Protein AF-A0A964H8U5-F1 (afdb_monomer_lite)

Foldseek 3Di:
DLLLLQQAQLLHGCVLECCCPPVVQASHLSDDPPRGPSVVCLVVDPRSVVCVVVVHRHPLPPPCPPPPVSVCQLVPVLPVVSVNRNVSSVVCNVPNPVVSSVVVVVVCVPPVVSVVSNVSRVSSVVVVVVVVVVD

pLDDT: mean 91.45, std 10.19, range [44.56, 98.44]

Sequence (135 aa):
MPDKCLAPPCGLYCGCCEDKLITKECHGCGCDCGECAGQFHAVHCAISLCAKSRGHESCADCPDFPCTKLIQFANDPVWRTHQAALENLRRRQKIGTAKWIEEQRAYWMDRKRLYCEIRHHQECSEKAKDWGKKA

Secondary structure (DSSP, 8-state):
-GGGGGS-TTS--GGG-HIIIII---S-TT---SSSHHHHHHHH-HHHHHHHHTT-SSGGG-TTPSPHHHHHHHT-SS-GGGGGHHHHHHHHHHH-HHHHHHHHHHHHT-HHHHHHHHHHHHHHHHHHHHHTT--

Structure (mmCIF, N/CA/C/O backbone):
data_AF-A0A964H8U5-F1
#
_entry.id   AF-A0A964H8U5-F1
#
loop_
_atom_site.group_PDB
_atom_site.id
_atom_site.type_symbol
_atom_site.label_atom_id
_atom_site.label_alt_id
_atom_site.label_comp_id
_atom_site.label_asym_id
_atom_site.label_entity_id
_atom_site.label_seq_id
_atom_site.pdbx_PDB_ins_code
_atom_site.Car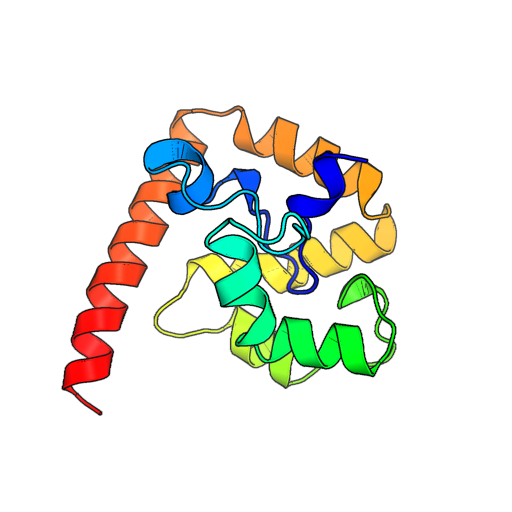tn_x
_atom_site.Cartn_y
_atom_site.Cartn_z
_atom_site.occupancy
_atom_site.B_iso_or_equiv
_atom_site.auth_seq_id
_atom_site.auth_comp_id
_atom_site.auth_asym_id
_atom_site.auth_atom_id
_atom_site.pdbx_PDB_model_num
ATOM 1 N N . MET A 1 1 ? -14.865 2.940 -10.433 1.00 46.06 1 MET A N 1
ATOM 2 C CA . MET A 1 1 ? -13.793 3.812 -10.969 1.00 46.06 1 MET A CA 1
ATOM 3 C C . MET A 1 1 ? -12.510 2.994 -11.019 1.00 46.06 1 MET A C 1
ATOM 5 O O . MET A 1 1 ? -12.113 2.522 -9.958 1.00 46.06 1 MET A O 1
ATOM 9 N N . PRO A 1 2 ? -11.896 2.790 -12.198 1.00 57.16 2 PRO A N 1
ATOM 10 C CA . PRO A 1 2 ? -10.761 1.868 -12.391 1.00 57.16 2 PRO A CA 1
ATOM 11 C C . PRO A 1 2 ? -9.557 2.169 -11.481 1.00 57.16 2 PRO A C 1
ATOM 13 O O . PRO A 1 2 ? -8.777 1.285 -11.138 1.00 57.16 2 PRO A O 1
ATOM 16 N N . ASP A 1 3 ? -9.467 3.407 -11.006 1.00 70.06 3 ASP A N 1
ATOM 17 C CA . ASP A 1 3 ? -8.339 3.920 -10.240 1.00 70.06 3 ASP A CA 1
ATOM 18 C C . ASP A 1 3 ? -8.369 3.577 -8.745 1.00 70.06 3 ASP A C 1
ATOM 20 O O . ASP A 1 3 ? -7.318 3.587 -8.101 1.00 70.06 3 ASP A O 1
ATOM 24 N N . LYS A 1 4 ? -9.538 3.214 -8.189 1.00 76.94 4 LYS A N 1
ATOM 25 C CA . LYS A 1 4 ? -9.657 2.821 -6.770 1.00 76.94 4 LYS A CA 1
ATOM 26 C C . LYS A 1 4 ? -8.807 1.586 -6.441 1.00 76.94 4 LYS A C 1
ATOM 28 O O . LYS A 1 4 ? -8.296 1.485 -5.328 1.00 76.94 4 LYS A O 1
ATOM 33 N N . CYS A 1 5 ? -8.567 0.708 -7.419 1.00 89.06 5 CYS A N 1
ATOM 34 C CA . CYS A 1 5 ? -7.753 -0.500 -7.251 1.00 89.06 5 CYS A CA 1
ATOM 35 C C . CYS A 1 5 ? -6.310 -0.209 -6.803 1.00 89.06 5 CYS A C 1
ATOM 37 O O . CYS A 1 5 ? -5.643 -1.088 -6.254 1.00 89.06 5 CYS A O 1
ATOM 39 N N . LEU A 1 6 ? -5.823 1.017 -7.039 1.00 93.69 6 LEU A N 1
ATOM 40 C CA . LEU A 1 6 ? -4.462 1.444 -6.710 1.00 93.69 6 LEU A CA 1
ATOM 41 C C . LEU A 1 6 ? -4.303 1.969 -5.283 1.00 93.69 6 LEU A C 1
ATOM 43 O O . LEU A 1 6 ? -3.175 2.230 -4.866 1.00 93.69 6 LEU A O 1
ATOM 47 N N . ALA A 1 7 ? -5.410 2.135 -4.558 1.00 94.94 7 ALA A N 1
ATOM 48 C CA . ALA A 1 7 ? -5.455 2.718 -3.225 1.00 94.94 7 ALA A CA 1
ATOM 49 C C . ALA A 1 7 ? -5.963 1.708 -2.180 1.00 94.94 7 ALA A C 1
ATOM 51 O O . ALA A 1 7 ? -7.012 1.938 -1.568 1.00 94.94 7 ALA A O 1
ATOM 52 N N . PRO A 1 8 ? -5.242 0.593 -1.947 1.00 94.31 8 PRO A N 1
ATOM 53 C CA . PRO A 1 8 ? -5.644 -0.420 -0.979 1.00 94.31 8 PRO A CA 1
ATOM 54 C C . PRO A 1 8 ? -5.757 0.138 0.445 1.00 94.31 8 PRO A C 1
ATOM 56 O O . PRO A 1 8 ? -5.178 1.190 0.748 1.00 94.31 8 PRO A O 1
ATOM 59 N N . PRO A 1 9 ? -6.432 -0.578 1.359 1.00 95.75 9 PRO A N 1
ATOM 60 C CA . PRO A 1 9 ? -6.679 -0.067 2.702 1.00 95.75 9 PRO A CA 1
ATOM 61 C C . PRO A 1 9 ? -5.415 0.252 3.506 1.00 95.75 9 PRO A C 1
ATOM 63 O O . PRO A 1 9 ? -5.438 1.148 4.343 1.00 95.75 9 PRO A O 1
ATOM 66 N N . CYS A 1 10 ? -4.303 -0.434 3.222 1.00 96.00 10 CYS A N 1
ATOM 67 C CA . CYS A 1 10 ? -3.040 -0.303 3.947 1.00 96.00 10 CYS A CA 1
ATOM 68 C C . CYS A 1 10 ? -2.274 1.003 3.696 1.00 96.00 10 CYS A C 1
ATOM 70 O O . CYS A 1 10 ? -1.291 1.251 4.384 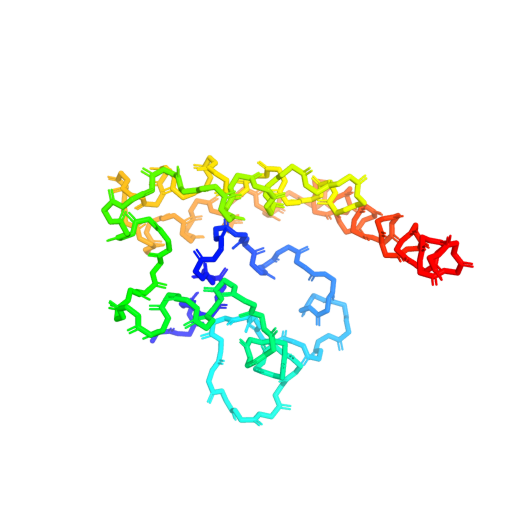1.00 96.00 10 CYS A O 1
ATOM 72 N N . GLY A 1 11 ? -2.681 1.833 2.729 1.00 96.12 11 GLY A N 1
ATOM 73 C CA . GLY A 1 11 ? -2.012 3.113 2.465 1.00 96.12 11 GLY A CA 1
ATOM 74 C C . GLY A 1 11 ? -0.867 3.075 1.463 1.00 96.12 11 GLY A C 1
ATOM 75 O O . GLY A 1 11 ? -0.347 4.127 1.103 1.00 96.12 11 GLY A O 1
ATOM 76 N N . LEU A 1 12 ? -0.470 1.901 0.981 1.00 96.44 12 LEU A N 1
ATOM 77 C CA . LEU A 1 12 ? 0.482 1.814 -0.125 1.00 96.44 12 LEU A CA 1
ATOM 78 C C . LEU A 1 12 ? -0.182 2.192 -1.446 1.00 96.44 12 LEU A C 1
ATOM 80 O O . LEU A 1 12 ? -1.401 2.116 -1.581 1.00 96.44 12 LEU A O 1
ATOM 84 N N . TYR A 1 13 ? 0.628 2.591 -2.423 1.00 96.44 13 TYR A N 1
ATOM 85 C CA . TYR A 1 13 ? 0.164 2.900 -3.768 1.00 96.44 13 TYR A CA 1
ATOM 86 C C . TYR A 1 13 ? 0.561 1.778 -4.726 1.00 96.44 13 TYR A C 1
ATOM 88 O O . TYR A 1 13 ? 1.726 1.636 -5.076 1.00 96.44 13 TYR A O 1
ATOM 96 N N . CYS A 1 14 ? -0.398 0.978 -5.201 1.00 94.38 14 CYS A N 1
ATOM 97 C CA . CYS A 1 14 ? -0.067 -0.169 -6.061 1.00 94.38 14 CYS A CA 1
ATOM 98 C C . CYS A 1 14 ? 0.477 0.239 -7.439 1.00 94.38 14 CYS A C 1
ATOM 100 O O . CYS A 1 14 ? 1.001 -0.605 -8.160 1.00 94.38 14 CYS A O 1
ATOM 102 N N . GLY A 1 15 ? 0.349 1.512 -7.828 1.00 93.94 15 GLY A N 1
ATOM 103 C CA . GLY A 1 15 ? 0.848 2.014 -9.106 1.00 93.94 15 GLY A CA 1
ATOM 104 C C . GLY A 1 15 ? 2.373 2.070 -9.226 1.00 93.94 15 GLY A C 1
ATOM 105 O O . GLY A 1 15 ? 2.844 2.264 -10.339 1.00 93.94 15 GLY A O 1
ATOM 106 N N . CYS A 1 16 ? 3.133 1.882 -8.138 1.00 93.94 16 CYS A N 1
ATOM 107 C CA . CYS A 1 16 ? 4.598 1.757 -8.171 1.00 93.94 16 CYS A CA 1
ATOM 108 C C . CYS A 1 16 ? 5.110 0.314 -7.986 1.00 93.94 16 CYS A C 1
ATOM 110 O O . CYS A 1 16 ? 6.317 0.091 -7.993 1.00 93.94 16 CYS A O 1
ATOM 112 N N . CYS A 1 17 ? 4.213 -0.665 -7.830 1.00 92.75 17 CYS A N 1
ATOM 113 C CA . CYS A 1 17 ? 4.568 -2.058 -7.559 1.00 92.75 17 CYS A CA 1
ATOM 114 C C . CYS A 1 17 ? 5.042 -2.792 -8.826 1.00 92.75 17 CYS A C 1
ATOM 116 O O . CYS A 1 17 ? 4.461 -2.628 -9.905 1.00 92.75 17 CYS A O 1
ATOM 118 N N . GLU A 1 18 ? 6.061 -3.643 -8.686 1.00 92.25 18 GLU A N 1
ATOM 119 C CA . GLU A 1 18 ? 6.622 -4.413 -9.800 1.00 92.25 18 GLU A CA 1
ATOM 120 C C . GLU A 1 18 ? 5.628 -5.410 -10.409 1.00 92.25 18 GLU A C 1
ATOM 122 O O . GLU A 1 18 ? 5.520 -5.469 -11.634 1.00 92.25 18 GLU A O 1
ATOM 127 N N . ASP A 1 19 ? 4.816 -6.089 -9.592 1.00 91.38 19 ASP A N 1
ATOM 128 C CA . ASP A 1 19 ? 3.829 -7.072 -10.068 1.00 91.38 19 ASP A CA 1
ATOM 129 C C . ASP A 1 19 ? 2.762 -6.435 -10.966 1.00 91.38 19 ASP A C 1
ATOM 131 O O . ASP A 1 19 ? 2.161 -7.067 -11.836 1.00 91.38 19 ASP A O 1
ATOM 135 N N . LYS A 1 20 ? 2.506 -5.140 -10.762 1.00 92.50 20 LYS A N 1
ATOM 136 C CA . LYS A 1 20 ? 1.592 -4.378 -11.609 1.00 92.50 20 LYS A CA 1
ATOM 137 C C . LYS A 1 20 ? 2.271 -3.876 -12.878 1.00 92.50 20 LYS A C 1
ATOM 139 O O . LYS A 1 20 ? 1.667 -3.901 -13.949 1.00 92.50 20 LYS A O 1
ATOM 144 N N . LEU A 1 21 ? 3.479 -3.334 -12.750 1.00 92.75 21 LEU A N 1
ATOM 145 C CA . LEU A 1 21 ? 4.132 -2.592 -13.828 1.00 92.75 21 LEU A CA 1
ATOM 146 C C . LEU A 1 21 ? 4.930 -3.479 -14.785 1.00 92.75 21 LEU A C 1
ATOM 148 O O . LEU A 1 21 ? 4.979 -3.188 -15.981 1.00 92.75 21 LEU A O 1
ATOM 152 N N . ILE A 1 22 ? 5.564 -4.526 -14.260 1.00 92.12 22 ILE A N 1
ATOM 153 C CA . ILE A 1 22 ? 6.501 -5.387 -14.984 1.00 92.12 22 ILE A CA 1
ATOM 154 C C . ILE A 1 22 ? 5.833 -6.714 -15.329 1.00 92.12 22 ILE A C 1
ATOM 156 O O . ILE A 1 22 ? 5.652 -6.988 -16.515 1.00 92.12 22 ILE A O 1
ATOM 160 N N . THR A 1 23 ? 5.442 -7.513 -14.327 1.00 90.75 23 THR A N 1
ATOM 161 C CA . THR A 1 23 ? 4.845 -8.841 -14.581 1.00 90.75 23 THR A CA 1
ATOM 162 C C . THR A 1 23 ? 3.418 -8.722 -15.109 1.00 90.75 23 THR A C 1
ATOM 164 O O . THR A 1 23 ? 2.986 -9.542 -15.913 1.00 90.75 23 THR A O 1
ATOM 167 N N . LYS A 1 24 ? 2.716 -7.644 -14.723 1.00 91.62 24 LYS A N 1
ATOM 168 C CA . LYS A 1 24 ? 1.316 -7.351 -15.073 1.00 91.62 24 LYS A CA 1
ATOM 169 C C . LYS A 1 24 ? 0.330 -8.406 -14.563 1.00 91.62 24 LYS A C 1
ATOM 171 O O . LYS A 1 24 ? -0.802 -8.465 -15.031 1.00 91.62 24 LYS A O 1
ATOM 176 N N . GLU A 1 25 ? 0.731 -9.194 -13.571 1.00 92.19 25 GLU A N 1
ATOM 177 C CA . GLU A 1 25 ? -0.103 -10.220 -12.935 1.00 92.19 25 GLU A CA 1
ATOM 178 C C . GLU A 1 25 ? -1.047 -9.617 -11.885 1.00 92.19 25 GLU A C 1
ATOM 180 O O . GLU A 1 25 ? -2.041 -10.230 -11.489 1.00 92.19 25 GLU A O 1
ATOM 185 N N . CYS A 1 26 ? -0.753 -8.397 -11.420 1.00 92.12 26 CYS A N 1
ATOM 186 C CA . CYS A 1 26 ? -1.512 -7.708 -10.387 1.00 92.12 26 CYS A CA 1
ATOM 187 C C . CYS A 1 26 ? -2.151 -6.415 -10.909 1.00 92.12 26 CYS A C 1
ATOM 189 O O . CYS A 1 26 ? -1.483 -5.488 -11.365 1.00 92.12 26 CYS A O 1
ATOM 191 N N . HIS A 1 27 ? -3.469 -6.278 -10.758 1.00 91.75 27 HIS A N 1
ATOM 192 C CA . HIS A 1 27 ? -4.165 -5.026 -11.074 1.00 91.75 27 HIS A CA 1
ATOM 193 C C . HIS A 1 27 ? -4.154 -4.012 -9.915 1.00 91.75 27 HIS A C 1
ATOM 195 O O . HIS A 1 27 ? -4.470 -2.835 -10.125 1.00 91.75 27 HIS A O 1
ATOM 201 N N . GLY A 1 28 ? -3.707 -4.430 -8.729 1.00 91.38 28 GLY A N 1
ATOM 202 C CA . GLY A 1 28 ? -3.688 -3.664 -7.483 1.00 91.38 28 GLY A CA 1
ATOM 203 C C . GLY A 1 28 ? -4.511 -4.349 -6.391 1.00 91.38 28 GLY A C 1
ATOM 204 O O . GLY A 1 28 ? -5.509 -5.008 -6.674 1.00 91.38 28 GLY A O 1
ATOM 205 N N . CYS A 1 29 ? -4.107 -4.188 -5.131 1.00 90.06 29 CYS A N 1
ATOM 206 C CA . CYS A 1 29 ? -4.723 -4.877 -3.990 1.00 90.06 29 CYS A CA 1
ATOM 207 C C . CYS A 1 29 ? -6.155 -4.405 -3.666 1.00 90.06 29 CYS A C 1
ATOM 209 O O . CYS A 1 29 ? -6.807 -5.005 -2.818 1.00 90.06 29 CYS A O 1
ATOM 211 N N . GLY A 1 30 ? -6.640 -3.333 -4.303 1.00 85.62 30 GLY A N 1
ATOM 212 C CA . GLY A 1 30 ? -8.044 -2.912 -4.242 1.00 85.62 30 GLY A CA 1
ATOM 213 C C . GLY A 1 30 ? -8.909 -3.429 -5.399 1.00 85.62 30 GLY A C 1
ATOM 214 O O . GLY A 1 30 ? -10.023 -2.945 -5.559 1.00 85.62 30 GLY A O 1
ATOM 215 N N . CYS A 1 31 ? -8.385 -4.315 -6.252 1.00 88.25 31 CYS A N 1
ATOM 216 C CA . CYS A 1 31 ? -9.105 -4.861 -7.402 1.00 88.25 31 CYS A CA 1
ATOM 217 C C . CYS A 1 31 ? -10.027 -6.027 -7.009 1.00 88.25 31 CYS A C 1
ATOM 219 O O . CYS A 1 31 ? -9.681 -6.834 -6.148 1.00 88.25 31 CYS A O 1
ATOM 221 N N . ASP A 1 32 ? -11.168 -6.134 -7.688 1.00 83.50 32 ASP A N 1
ATOM 222 C CA . ASP A 1 32 ? -12.233 -7.125 -7.492 1.00 83.50 32 ASP A CA 1
ATOM 223 C C . ASP A 1 32 ? -12.508 -7.986 -8.746 1.00 83.50 32 ASP A C 1
ATOM 225 O O . ASP A 1 32 ? -13.538 -8.647 -8.836 1.00 83.50 32 ASP A O 1
ATOM 229 N N . CYS A 1 33 ? -11.584 -8.003 -9.717 1.00 85.31 33 CYS A N 1
ATOM 230 C CA . CYS A 1 33 ? -11.771 -8.650 -11.027 1.00 85.31 33 CYS A CA 1
ATOM 231 C C . CYS A 1 33 ? -11.871 -10.189 -11.027 1.00 85.31 33 CYS A C 1
ATOM 233 O O . CYS A 1 33 ? -12.133 -10.769 -12.070 1.00 85.31 33 CYS A O 1
ATOM 235 N N . GLY A 1 34 ? -11.615 -10.868 -9.912 1.00 81.06 34 GLY A N 1
ATOM 236 C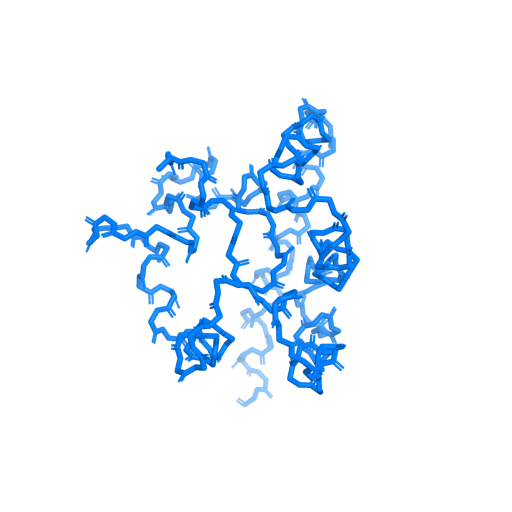 CA . GLY A 1 34 ? -11.677 -12.329 -9.786 1.00 81.06 34 GLY A CA 1
ATOM 237 C C . GLY A 1 34 ? -10.409 -13.082 -10.193 1.00 81.06 34 GLY A C 1
ATOM 238 O O . GLY A 1 34 ? -10.205 -14.197 -9.725 1.00 81.06 34 GLY A O 1
ATOM 239 N N . GLU A 1 35 ? -9.549 -12.484 -11.020 1.00 85.12 35 GLU A N 1
ATOM 240 C CA . GLU A 1 35 ? -8.574 -13.256 -11.812 1.00 85.12 35 GLU A CA 1
ATOM 241 C C . GLU A 1 35 ? -7.104 -12.847 -11.612 1.00 85.12 35 GLU A C 1
ATOM 243 O O . GLU A 1 35 ? -6.205 -13.560 -12.049 1.00 85.12 35 GLU A O 1
ATOM 248 N N . CYS A 1 36 ? -6.823 -11.718 -10.947 1.00 89.25 36 CYS A N 1
ATOM 249 C CA . CYS A 1 36 ? -5.450 -11.216 -10.781 1.00 89.25 36 CYS A CA 1
ATOM 250 C C . CYS A 1 36 ? -4.819 -11.570 -9.423 1.00 89.25 36 CYS A C 1
ATOM 252 O O . CYS A 1 36 ? -5.508 -11.748 -8.412 1.00 89.25 36 CYS A O 1
ATOM 254 N N . ALA A 1 37 ? -3.483 -11.541 -9.366 1.00 87.88 37 ALA A N 1
ATOM 255 C CA . ALA A 1 37 ? -2.706 -11.799 -8.151 1.00 87.88 37 ALA A CA 1
ATOM 256 C C . ALA A 1 37 ? -3.055 -10.843 -6.990 1.00 87.88 37 ALA A C 1
ATOM 258 O O . ALA A 1 37 ? -2.976 -11.214 -5.818 1.00 87.88 37 ALA A O 1
ATOM 259 N N . GLY A 1 38 ? -3.510 -9.624 -7.302 1.00 85.75 38 GLY A N 1
ATOM 260 C CA . GLY A 1 38 ? -3.902 -8.624 -6.305 1.00 85.75 38 GLY A CA 1
ATOM 261 C C . GLY A 1 38 ? -5.072 -9.067 -5.426 1.00 85.75 38 GLY A C 1
ATOM 262 O O . GLY A 1 38 ? -5.050 -8.833 -4.217 1.00 85.75 38 GLY A O 1
ATOM 263 N N . GLN A 1 39 ? -6.061 -9.754 -6.001 1.00 82.69 39 GLN A N 1
ATOM 264 C CA . GLN A 1 39 ? -7.196 -10.273 -5.238 1.00 82.69 39 GLN A CA 1
ATOM 265 C C . GLN A 1 39 ? -6.790 -11.461 -4.366 1.00 82.69 39 GLN A C 1
ATOM 267 O O . GLN A 1 39 ? -7.176 -11.514 -3.197 1.00 82.69 39 GLN A O 1
ATOM 272 N N . PHE A 1 40 ? -5.985 -12.381 -4.908 1.00 85.38 40 PHE A N 1
ATOM 273 C CA . PHE A 1 40 ? -5.438 -13.496 -4.135 1.00 85.38 40 PHE A CA 1
ATOM 274 C C . PHE A 1 40 ? -4.663 -12.989 -2.913 1.00 85.38 40 PHE A C 1
ATOM 276 O O . PHE A 1 40 ? -4.860 -13.476 -1.803 1.00 85.38 40 PHE A O 1
ATOM 283 N N . HIS A 1 41 ? -3.844 -11.950 -3.075 1.00 86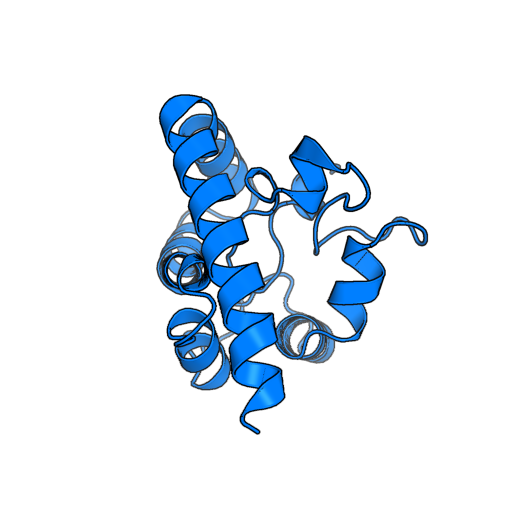.19 41 HIS A N 1
ATOM 284 C CA . HIS A 1 41 ? -3.150 -11.333 -1.949 1.00 86.19 41 HIS A CA 1
ATOM 285 C C . HIS A 1 41 ? -4.120 -10.654 -0.962 1.00 86.19 41 HIS A C 1
ATOM 287 O O . HIS A 1 41 ? -3.999 -10.830 0.251 1.00 86.19 41 HIS A O 1
ATOM 293 N N . ALA A 1 42 ? -5.120 -9.915 -1.454 1.00 85.94 42 ALA A N 1
ATOM 294 C CA . ALA A 1 42 ? -6.058 -9.179 -0.607 1.00 85.94 42 ALA A CA 1
ATOM 295 C C . ALA A 1 42 ? -6.874 -10.081 0.338 1.00 85.94 42 ALA A C 1
ATOM 297 O O . ALA A 1 42 ? -7.122 -9.679 1.476 1.00 85.94 42 ALA A O 1
ATOM 298 N N . VAL A 1 43 ? -7.256 -11.292 -0.087 1.00 86.94 43 VAL A N 1
ATOM 299 C CA . VAL A 1 43 ? -8.014 -12.235 0.762 1.00 86.94 43 VAL A CA 1
ATOM 300 C C . VAL A 1 43 ? -7.166 -12.910 1.847 1.00 86.94 43 VAL A C 1
ATOM 302 O O . VAL A 1 43 ? -7.727 -13.399 2.822 1.00 86.94 43 VAL A O 1
ATOM 305 N N . HIS A 1 44 ? -5.835 -12.882 1.729 1.00 90.00 44 HIS A N 1
ATOM 306 C CA . HIS A 1 44 ? -4.903 -13.392 2.746 1.00 90.00 44 HIS A CA 1
ATOM 307 C C . HIS A 1 44 ? -4.251 -12.271 3.576 1.00 90.00 44 HIS A C 1
ATOM 309 O O . HIS A 1 44 ? -3.577 -12.531 4.573 1.00 90.00 44 HIS A O 1
ATOM 315 N N . CYS A 1 45 ? -4.451 -11.005 3.200 1.00 93.19 45 CYS A N 1
ATOM 316 C CA . CYS A 1 45 ? -3.856 -9.862 3.880 1.00 93.19 45 CYS A CA 1
ATOM 317 C C . CYS A 1 45 ? -4.653 -9.473 5.135 1.00 93.19 45 CYS A C 1
ATOM 319 O O . CYS A 1 45 ? -5.797 -9.019 5.058 1.00 93.19 45 CYS A O 1
ATOM 321 N N . ALA A 1 46 ? -4.011 -9.542 6.305 1.00 94.62 46 ALA A N 1
ATOM 322 C CA . ALA A 1 46 ? -4.636 -9.205 7.586 1.00 94.62 46 ALA A CA 1
ATOM 323 C C . ALA A 1 46 ? -5.180 -7.762 7.659 1.00 94.62 46 ALA A C 1
ATOM 325 O O . ALA A 1 46 ? -6.164 -7.514 8.358 1.00 94.62 46 ALA A O 1
ATOM 326 N N . ILE A 1 47 ? -4.565 -6.802 6.954 1.00 96.06 47 ILE A N 1
ATOM 327 C CA . ILE A 1 47 ? -5.047 -5.411 6.914 1.00 96.06 47 ILE A CA 1
ATOM 328 C C . ILE A 1 47 ? -6.303 -5.293 6.049 1.00 96.06 47 ILE A C 1
ATOM 330 O O . ILE A 1 47 ? -7.281 -4.694 6.493 1.00 96.06 47 ILE A O 1
ATOM 334 N N . SER A 1 48 ? -6.309 -5.896 4.857 1.00 94.44 48 SER A N 1
ATOM 335 C CA . SER A 1 48 ? -7.480 -5.897 3.971 1.00 94.44 48 SER A CA 1
ATOM 336 C C . SER A 1 48 ? -8.680 -6.583 4.622 1.00 94.44 48 SER A C 1
ATOM 338 O O . SER A 1 48 ? -9.786 -6.045 4.591 1.00 94.44 48 SER A O 1
ATOM 340 N N . LEU A 1 49 ? -8.459 -7.725 5.283 1.00 95.00 49 LEU A N 1
ATOM 341 C CA . LEU A 1 49 ? -9.500 -8.433 6.031 1.00 95.00 49 LEU A CA 1
ATOM 342 C C . LEU A 1 49 ? -10.054 -7.592 7.191 1.00 95.00 49 LEU A C 1
ATOM 344 O O . LEU A 1 49 ? -11.267 -7.540 7.376 1.00 95.00 49 LEU A O 1
ATOM 348 N N . CYS A 1 50 ? -9.185 -6.897 7.934 1.00 96.62 50 CYS A N 1
ATOM 349 C CA . CYS A 1 50 ? -9.582 -6.007 9.028 1.00 96.62 50 CYS A CA 1
ATOM 350 C C . CYS A 1 50 ? -10.409 -4.806 8.539 1.00 96.62 50 CYS A C 1
ATOM 352 O O . CYS A 1 50 ? -11.437 -4.478 9.127 1.00 96.62 50 CYS A O 1
ATOM 354 N N . ALA A 1 51 ? -9.986 -4.153 7.453 1.00 95.56 51 ALA A N 1
ATOM 355 C CA . ALA A 1 51 ? -10.735 -3.041 6.874 1.00 95.56 51 ALA A CA 1
ATOM 356 C C . ALA A 1 51 ? -12.117 -3.506 6.387 1.00 95.56 51 ALA A C 1
ATOM 358 O O . ALA A 1 51 ? -13.129 -2.895 6.729 1.00 95.56 51 ALA A O 1
ATOM 359 N N . LYS A 1 52 ? -12.170 -4.651 5.690 1.00 93.62 52 LYS A N 1
ATOM 360 C CA . LYS A 1 52 ? -13.416 -5.247 5.196 1.00 93.62 52 LYS A CA 1
ATOM 361 C C . LYS A 1 52 ? -14.373 -5.626 6.328 1.00 93.62 52 LYS A C 1
ATOM 363 O O . LYS A 1 52 ? -15.553 -5.305 6.237 1.00 93.62 52 LYS A O 1
ATOM 368 N N . SER A 1 53 ? -13.892 -6.276 7.392 1.00 96.31 53 SER A N 1
ATOM 369 C CA . SER A 1 53 ? -14.751 -6.695 8.513 1.00 96.31 53 SER A CA 1
ATOM 370 C C . SER A 1 53 ? -15.343 -5.519 9.292 1.00 96.31 53 SER A C 1
ATOM 372 O O . SER A 1 53 ? -16.402 -5.658 9.897 1.00 96.31 53 SER A O 1
ATOM 374 N N . ARG A 1 54 ? -14.684 -4.356 9.249 1.00 96.06 54 ARG A N 1
ATOM 375 C CA . ARG A 1 54 ? -15.141 -3.110 9.879 1.00 96.06 54 ARG A CA 1
ATOM 376 C C . ARG A 1 54 ? -15.893 -2.173 8.930 1.00 96.06 54 ARG A C 1
ATOM 378 O O . ARG A 1 54 ? -16.309 -1.102 9.356 1.00 96.06 54 ARG A O 1
ATOM 385 N N . GLY A 1 55 ? -16.060 -2.550 7.661 1.00 95.50 55 GLY A N 1
ATOM 386 C CA . GLY A 1 55 ? -16.739 -1.725 6.658 1.00 95.50 55 GLY A CA 1
ATOM 387 C C . GLY A 1 55 ? -15.969 -0.463 6.249 1.00 95.50 55 GLY A C 1
ATOM 388 O O . GLY A 1 55 ? -16.584 0.506 5.813 1.00 95.50 55 GLY A O 1
ATOM 389 N N . HIS A 1 56 ? -14.641 -0.449 6.391 1.00 94.88 56 HIS A N 1
ATOM 390 C CA . HIS A 1 56 ? -13.794 0.673 5.982 1.00 94.88 56 HIS A CA 1
ATOM 391 C C . HIS A 1 56 ? -13.226 0.448 4.572 1.00 94.88 56 HIS A C 1
ATOM 393 O O . HIS A 1 56 ? -12.669 -0.615 4.292 1.00 94.88 56 HIS A O 1
ATOM 399 N N . GLU A 1 57 ? -13.302 1.458 3.694 1.00 91.94 57 GLU A N 1
ATOM 400 C CA . GLU A 1 57 ? -12.604 1.425 2.394 1.00 91.94 57 GLU A CA 1
ATOM 401 C C . GLU A 1 57 ? -11.085 1.563 2.587 1.00 91.94 57 GLU A C 1
ATOM 403 O O . GLU A 1 57 ? -10.287 0.995 1.838 1.00 91.94 57 GLU A O 1
ATOM 408 N N . SER A 1 58 ? -10.675 2.326 3.600 1.00 95.12 58 SER A N 1
ATOM 409 C CA . SER A 1 58 ? -9.286 2.625 3.912 1.00 95.12 58 SER A CA 1
ATOM 410 C C . SER A 1 58 ? -9.022 2.568 5.409 1.00 95.12 58 SER A C 1
ATOM 412 O O . SER A 1 58 ? -9.875 2.932 6.215 1.00 95.12 58 SER A O 1
ATOM 414 N N . CYS A 1 59 ? -7.794 2.231 5.817 1.00 97.38 59 CYS A N 1
ATOM 415 C CA . CYS A 1 59 ? -7.386 2.441 7.208 1.00 97.38 59 CYS A CA 1
ATOM 416 C C . CYS A 1 59 ? -7.439 3.923 7.621 1.00 97.38 59 CYS A C 1
ATOM 418 O O . CYS A 1 59 ? -7.478 4.199 8.811 1.00 97.38 59 CYS A O 1
ATOM 420 N N . ALA A 1 60 ? -7.480 4.860 6.668 1.00 96.75 60 ALA A N 1
ATOM 421 C CA . ALA A 1 60 ? -7.683 6.286 6.931 1.00 96.75 60 ALA A CA 1
ATOM 422 C C . ALA A 1 60 ? -9.096 6.609 7.462 1.00 96.75 60 ALA A C 1
ATOM 424 O O . ALA A 1 60 ? -9.277 7.636 8.113 1.00 96.75 60 ALA A O 1
ATOM 425 N N . ASP A 1 61 ? -10.072 5.729 7.203 1.00 96.06 61 ASP A N 1
ATOM 426 C CA . ASP A 1 61 ? -11.463 5.859 7.660 1.00 96.06 61 ASP A CA 1
ATOM 427 C C . ASP A 1 61 ? -11.677 5.205 9.039 1.00 96.06 61 ASP A C 1
ATOM 429 O O . ASP A 1 61 ? -12.767 5.260 9.607 1.00 96.06 61 ASP A O 1
ATOM 433 N N . CYS A 1 62 ? -10.645 4.544 9.572 1.00 96.88 62 CYS A N 1
ATOM 434 C CA . CYS A 1 62 ? -10.711 3.844 10.845 1.00 96.88 62 CYS A CA 1
ATOM 435 C C . CYS A 1 62 ? -10.575 4.840 12.010 1.00 96.88 62 CYS A C 1
ATOM 437 O O . CYS A 1 62 ? -9.593 5.584 12.047 1.00 96.88 62 CYS A O 1
ATOM 439 N N . PRO A 1 63 ? -11.475 4.822 13.010 1.00 96.75 63 PRO A N 1
ATOM 440 C CA . PRO A 1 63 ? -11.379 5.712 14.171 1.00 96.75 63 PRO A CA 1
ATOM 441 C C . PRO A 1 63 ? -10.154 5.426 15.053 1.00 96.75 63 PRO A C 1
ATOM 443 O O . PRO A 1 63 ? -9.681 6.317 15.748 1.00 96.75 63 PRO A O 1
ATOM 446 N N . ASP A 1 64 ? -9.605 4.209 14.986 1.00 97.00 64 ASP A N 1
ATOM 447 C CA . ASP A 1 64 ? -8.416 3.811 15.752 1.00 97.00 64 ASP A CA 1
ATOM 448 C C . ASP A 1 64 ? -7.106 4.129 15.013 1.00 97.00 64 ASP A C 1
ATOM 450 O O . ASP A 1 64 ? -6.038 3.660 15.408 1.00 97.00 64 ASP A O 1
ATOM 454 N N . PHE A 1 65 ? -7.163 4.829 13.877 1.00 96.56 65 PHE A N 1
ATOM 455 C CA . PHE A 1 65 ? -5.979 5.134 13.084 1.00 96.56 65 PHE A CA 1
ATOM 456 C C . PHE A 1 65 ? -5.085 6.192 13.768 1.00 96.56 65 PHE A C 1
ATOM 458 O O . PHE A 1 65 ? -5.581 7.263 14.120 1.00 96.56 65 PHE A O 1
ATOM 465 N N . PRO A 1 66 ? -3.755 5.967 13.876 1.00 96.56 66 PRO A N 1
ATOM 466 C CA . PRO A 1 66 ? -3.022 4.755 13.501 1.00 96.56 66 PRO A CA 1
ATOM 467 C C . PRO A 1 66 ? -3.057 3.682 14.604 1.00 96.56 66 PRO A C 1
ATOM 469 O O . PRO A 1 66 ? -2.588 3.906 15.717 1.00 96.56 66 PRO A O 1
ATOM 472 N N . CYS A 1 67 ? -3.528 2.475 14.277 1.00 97.56 67 CYS A N 1
ATOM 473 C CA . CYS A 1 67 ? -3.573 1.367 15.234 1.00 97.56 67 CYS A CA 1
ATOM 474 C C . CYS A 1 67 ? -2.270 0.549 15.226 1.00 97.56 67 CYS A C 1
ATOM 476 O O . CYS A 1 67 ? -1.521 0.557 14.245 1.00 97.56 67 CYS A O 1
ATOM 478 N N . THR A 1 68 ? -2.025 -0.235 16.283 1.00 97.31 68 THR A N 1
ATOM 479 C CA . THR A 1 68 ? -0.804 -1.051 16.443 1.00 97.31 68 THR A CA 1
ATOM 480 C C . THR A 1 68 ? -0.511 -1.941 15.237 1.00 97.31 68 THR A C 1
ATOM 482 O O . THR A 1 68 ? 0.626 -1.992 14.781 1.00 97.31 68 THR A O 1
ATOM 485 N N . LYS A 1 69 ? -1.537 -2.594 14.670 1.00 95.81 69 LYS A N 1
ATOM 486 C CA . LYS A 1 69 ? -1.392 -3.464 13.489 1.00 95.81 69 LYS A CA 1
ATOM 487 C C . LYS A 1 69 ? -0.791 -2.714 12.300 1.00 95.81 69 LYS A C 1
ATOM 489 O O . LYS A 1 69 ? 0.067 -3.241 11.600 1.00 95.81 69 LYS A O 1
ATOM 494 N N . LEU A 1 70 ? -1.248 -1.487 12.074 1.00 97.31 70 LEU A N 1
ATOM 495 C CA . LEU A 1 70 ? -0.785 -0.670 10.964 1.00 97.31 70 LEU A CA 1
ATOM 496 C C . LEU A 1 70 ? 0.597 -0.064 11.239 1.00 97.31 70 LEU A C 1
ATOM 498 O O . LEU A 1 70 ? 1.411 0.026 10.327 1.00 97.31 70 LEU A O 1
ATOM 502 N N . ILE A 1 71 ? 0.881 0.308 12.491 1.00 97.81 71 ILE A N 1
ATOM 503 C CA . ILE A 1 71 ? 2.215 0.765 12.903 1.00 97.81 71 ILE A CA 1
ATOM 504 C C . ILE A 1 71 ? 3.245 -0.346 12.680 1.00 97.81 71 ILE A C 1
ATOM 506 O O . ILE A 1 71 ? 4.302 -0.081 12.117 1.00 97.81 71 ILE A O 1
ATOM 510 N N . GLN A 1 72 ? 2.931 -1.585 13.066 1.00 97.19 72 GLN A N 1
ATOM 511 C CA . GLN A 1 72 ? 3.794 -2.744 12.825 1.00 97.19 72 GLN A CA 1
ATOM 512 C C . GLN A 1 72 ? 4.006 -2.988 11.331 1.00 97.19 72 GLN A C 1
ATOM 514 O O . GLN A 1 72 ? 5.140 -3.153 10.904 1.00 97.19 72 GLN A O 1
ATOM 519 N N . PHE A 1 73 ? 2.934 -2.936 10.533 1.00 96.69 73 PHE A N 1
ATOM 520 C CA . PHE A 1 73 ? 3.028 -3.058 9.078 1.00 96.69 73 PHE A CA 1
ATOM 521 C C . PHE A 1 73 ? 3.954 -2.005 8.457 1.00 96.69 73 PHE A C 1
ATOM 523 O O . PHE A 1 73 ? 4.792 -2.341 7.629 1.00 96.69 73 PHE A O 1
ATOM 530 N N . ALA A 1 74 ? 3.827 -0.741 8.869 1.00 97.25 74 ALA A N 1
ATOM 531 C CA . ALA A 1 74 ? 4.645 0.349 8.345 1.00 97.25 74 ALA A CA 1
ATOM 532 C C . ALA A 1 74 ? 6.119 0.273 8.783 1.00 97.25 74 ALA A C 1
ATOM 534 O O . ALA A 1 74 ? 6.979 0.831 8.111 1.00 97.25 74 ALA A O 1
ATOM 535 N N . ASN A 1 75 ? 6.412 -0.410 9.892 1.00 96.44 75 ASN A N 1
ATOM 536 C CA . ASN A 1 75 ? 7.763 -0.592 10.431 1.00 96.44 75 ASN A CA 1
ATOM 537 C C . ASN A 1 75 ? 8.261 -2.035 10.246 1.00 96.44 75 ASN A C 1
ATOM 539 O O . ASN A 1 75 ? 8.985 -2.558 11.094 1.00 96.44 75 ASN A O 1
ATOM 543 N N . ASP A 1 76 ? 7.855 -2.689 9.157 1.00 94.69 76 ASP A N 1
ATOM 544 C CA . ASP A 1 76 ? 8.323 -4.032 8.828 1.00 94.69 76 ASP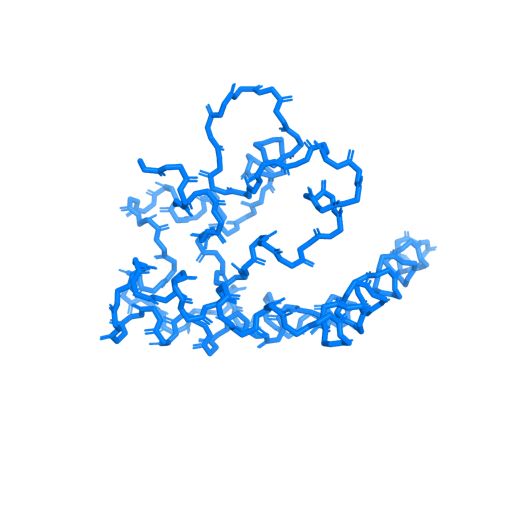 A CA 1
ATOM 545 C C . ASP A 1 76 ? 9.855 -4.027 8.620 1.00 94.69 76 ASP A C 1
ATOM 547 O O . ASP A 1 76 ? 10.371 -3.223 7.833 1.00 94.69 76 ASP A O 1
ATOM 551 N N . PRO A 1 77 ? 10.612 -4.896 9.319 1.00 92.12 77 PRO A N 1
ATOM 552 C CA . PRO A 1 77 ? 12.072 -4.903 9.243 1.00 92.12 77 PRO A CA 1
ATOM 553 C C . PRO A 1 77 ? 12.605 -5.379 7.883 1.00 92.12 77 PRO A C 1
ATOM 555 O O . PRO A 1 77 ? 13.750 -5.085 7.531 1.00 92.12 77 PRO A O 1
ATOM 558 N N . VAL A 1 78 ? 11.795 -6.117 7.121 1.00 94.06 78 VAL A N 1
ATOM 559 C CA . VAL A 1 78 ? 12.133 -6.647 5.799 1.00 94.06 78 VAL A CA 1
ATOM 560 C C . VAL A 1 78 ? 11.550 -5.741 4.719 1.00 94.06 78 VAL A C 1
ATOM 562 O O . VAL A 1 78 ? 12.289 -5.231 3.875 1.00 94.06 78 VAL A O 1
ATOM 565 N N . TRP A 1 79 ? 10.244 -5.486 4.777 1.00 94.25 79 TRP A N 1
ATOM 566 C CA . TRP A 1 79 ? 9.503 -4.691 3.801 1.00 94.25 79 TRP A CA 1
ATOM 567 C C . TRP A 1 79 ? 9.567 -3.198 4.106 1.00 94.25 79 TRP A C 1
ATOM 569 O O . TRP A 1 79 ? 8.575 -2.539 4.412 1.00 94.25 79 TRP A O 1
ATOM 579 N N . ARG A 1 80 ? 10.760 -2.624 3.949 1.00 94.56 80 ARG A N 1
ATOM 580 C CA . ARG A 1 80 ? 11.003 -1.189 4.177 1.00 94.56 80 ARG A CA 1
ATOM 581 C C . ARG A 1 80 ? 10.185 -0.276 3.257 1.00 94.56 80 ARG A C 1
ATOM 583 O O . ARG A 1 80 ? 10.004 0.897 3.572 1.00 94.56 80 ARG A O 1
ATOM 590 N N . THR A 1 81 ? 9.665 -0.786 2.142 1.00 94.25 81 THR A N 1
ATOM 591 C CA . THR A 1 81 ? 8.731 -0.060 1.262 1.00 94.25 81 THR A CA 1
ATOM 592 C C . THR A 1 81 ? 7.403 0.258 1.965 1.00 94.25 81 THR A C 1
ATOM 594 O O . THR A 1 81 ? 6.714 1.206 1.591 1.00 94.25 81 THR A O 1
ATOM 597 N N . HIS A 1 82 ? 7.073 -0.440 3.060 1.00 95.81 82 HIS A N 1
ATOM 598 C CA . HIS A 1 82 ? 5.872 -0.175 3.848 1.00 95.81 82 HIS A CA 1
ATOM 599 C C . HIS A 1 82 ? 5.911 1.142 4.641 1.00 95.81 82 HIS A C 1
ATOM 601 O O . HIS A 1 82 ? 4.856 1.638 5.041 1.00 95.81 82 HIS A O 1
ATOM 607 N N . GLN A 1 83 ? 7.086 1.756 4.823 1.00 96.12 83 GLN A N 1
ATOM 608 C CA . GLN A 1 83 ? 7.262 2.970 5.637 1.00 96.12 83 GLN A CA 1
ATOM 609 C C . GLN A 1 83 ? 6.369 4.147 5.208 1.00 96.12 83 GLN A C 1
ATOM 611 O O . GLN A 1 83 ? 5.955 4.959 6.036 1.00 96.12 83 GLN A O 1
ATOM 616 N N . ALA A 1 84 ? 6.024 4.231 3.918 1.00 96.25 84 ALA A N 1
ATOM 617 C CA . ALA A 1 84 ? 5.189 5.302 3.379 1.00 96.25 84 ALA A CA 1
ATOM 618 C C . ALA A 1 84 ? 3.702 5.175 3.766 1.00 96.25 84 ALA A C 1
ATOM 620 O O . ALA A 1 84 ? 2.948 6.140 3.632 1.00 96.25 84 ALA A O 1
ATOM 621 N N . ALA A 1 85 ? 3.264 4.009 4.258 1.00 97.81 85 ALA A N 1
ATOM 622 C CA . ALA A 1 85 ? 1.860 3.696 4.522 1.00 97.81 85 ALA A CA 1
ATOM 623 C C . ALA A 1 85 ? 1.171 4.714 5.444 1.00 97.81 85 ALA A C 1
ATOM 625 O O . ALA A 1 85 ? 0.093 5.213 5.117 1.00 97.81 85 ALA A O 1
ATOM 626 N N . LEU A 1 86 ? 1.789 5.049 6.582 1.00 98.31 86 LEU A N 1
ATOM 627 C CA . LEU A 1 86 ? 1.183 5.945 7.574 1.00 98.31 86 LEU A CA 1
ATOM 628 C C . LEU A 1 86 ? 1.006 7.364 7.034 1.00 98.31 86 LEU A C 1
ATOM 630 O O . LEU A 1 86 ? -0.056 7.959 7.217 1.00 98.31 86 LEU A O 1
ATOM 634 N N . GLU A 1 87 ? 2.018 7.895 6.349 1.00 98.19 87 GLU A N 1
ATOM 635 C CA . GLU A 1 87 ? 1.949 9.248 5.794 1.00 98.19 87 GLU A CA 1
ATOM 636 C C . GLU A 1 87 ? 0.947 9.328 4.643 1.00 98.19 87 GLU A C 1
ATOM 638 O O . GLU A 1 87 ? 0.131 10.248 4.580 1.00 98.19 87 GLU A O 1
ATOM 643 N N . ASN A 1 88 ? 0.911 8.302 3.795 1.00 98.25 88 ASN A N 1
ATOM 644 C CA . ASN A 1 88 ? -0.101 8.193 2.757 1.00 98.25 88 ASN A CA 1
ATOM 645 C C . ASN A 1 88 ? -1.516 8.144 3.336 1.00 98.25 88 ASN A C 1
ATOM 647 O O . ASN A 1 88 ? -2.408 8.803 2.809 1.00 98.25 88 ASN A O 1
ATOM 651 N N . LEU A 1 89 ? -1.745 7.409 4.426 1.00 98.31 89 LEU A N 1
ATOM 652 C CA . LEU A 1 89 ? -3.065 7.343 5.057 1.00 98.31 89 LEU A CA 1
ATOM 653 C C . LEU A 1 89 ? -3.462 8.663 5.717 1.00 98.31 89 LEU A C 1
ATOM 655 O O . LEU A 1 89 ? -4.603 9.084 5.544 1.00 98.31 89 LEU A O 1
ATOM 659 N N . ARG A 1 90 ? -2.530 9.372 6.369 1.00 98.44 90 ARG A N 1
ATOM 660 C CA . ARG A 1 90 ? -2.773 10.742 6.862 1.00 98.44 90 ARG A CA 1
ATOM 661 C C . ARG A 1 90 ? -3.136 11.686 5.721 1.00 98.44 90 ARG A C 1
ATOM 663 O O . ARG A 1 90 ? -4.090 12.457 5.829 1.00 98.44 90 ARG A O 1
ATOM 670 N N . ARG A 1 91 ? -2.413 11.604 4.597 1.00 98.12 91 ARG A N 1
ATOM 671 C CA . ARG A 1 91 ? -2.710 12.407 3.408 1.00 98.12 91 ARG A CA 1
ATOM 672 C C . ARG A 1 91 ? -4.097 12.073 2.865 1.00 98.12 91 ARG A C 1
ATOM 674 O O . ARG A 1 91 ? -4.897 12.988 2.686 1.00 98.12 91 ARG A O 1
ATOM 681 N N . ARG A 1 92 ? -4.418 10.787 2.691 1.00 96.62 92 ARG A N 1
ATOM 682 C CA . ARG A 1 92 ? -5.739 10.302 2.249 1.00 96.62 92 ARG A CA 1
ATOM 683 C C . ARG A 1 92 ? -6.870 10.762 3.160 1.00 96.62 92 ARG A C 1
ATOM 685 O O . ARG A 1 92 ? -7.896 11.178 2.635 1.00 96.62 92 ARG A O 1
ATOM 692 N N . GLN A 1 93 ? -6.681 10.748 4.479 1.00 96.81 93 GLN A N 1
ATOM 693 C CA . GLN A 1 93 ? -7.670 11.244 5.441 1.00 96.81 93 GLN A CA 1
ATOM 694 C C . GLN A 1 93 ? -7.963 12.738 5.229 1.00 96.81 93 GLN A C 1
ATOM 696 O O . GLN A 1 93 ? -9.107 13.171 5.316 1.00 96.81 93 GLN A O 1
ATOM 701 N N . LYS A 1 94 ? -6.933 13.528 4.900 1.00 97.69 94 LYS A N 1
ATOM 702 C CA . LYS A 1 94 ? -7.049 14.979 4.709 1.00 97.69 94 LYS A CA 1
ATOM 703 C C . LYS A 1 94 ? -7.683 15.379 3.374 1.00 97.69 94 LYS A C 1
ATOM 705 O O . LYS A 1 94 ? -8.430 16.352 3.332 1.00 97.69 94 LYS A O 1
ATOM 710 N N . ILE A 1 95 ? -7.332 14.702 2.278 1.00 97.06 95 ILE A N 1
ATOM 711 C CA . ILE A 1 95 ? -7.712 15.136 0.916 1.00 97.06 95 ILE A CA 1
ATOM 712 C C . ILE A 1 95 ? -8.680 14.188 0.201 1.00 97.06 95 ILE A C 1
ATOM 714 O O . ILE A 1 95 ? -9.147 14.503 -0.894 1.00 97.06 95 ILE A O 1
ATOM 718 N N . GLY A 1 96 ? -8.988 13.043 0.807 1.00 95.94 96 GLY A N 1
ATOM 719 C CA . GLY A 1 96 ? -9.767 11.972 0.201 1.00 95.94 96 GLY A CA 1
ATOM 720 C C . GLY A 1 96 ? -8.945 11.093 -0.747 1.00 95.94 96 GLY A C 1
ATOM 721 O O . GLY A 1 96 ? -7.925 11.493 -1.312 1.00 95.94 96 GLY A O 1
ATOM 722 N N . THR A 1 97 ? -9.416 9.862 -0.954 1.00 95.00 97 THR A N 1
ATOM 723 C CA . THR A 1 97 ? -8.713 8.853 -1.764 1.00 95.00 97 THR A CA 1
ATOM 724 C C . THR A 1 97 ? -8.525 9.278 -3.226 1.00 95.00 97 THR A C 1
ATOM 726 O O . THR A 1 97 ? -7.459 9.034 -3.782 1.00 95.00 97 THR A O 1
ATOM 729 N N . ALA A 1 98 ? -9.511 9.937 -3.845 1.00 94.56 98 ALA A N 1
ATOM 730 C CA . ALA A 1 98 ? -9.433 10.333 -5.257 1.00 94.56 98 ALA A CA 1
ATOM 731 C C . ALA A 1 98 ? -8.274 11.310 -5.528 1.00 94.56 98 ALA A C 1
ATOM 733 O O . ALA A 1 98 ? -7.395 11.008 -6.332 1.00 94.56 98 ALA A O 1
ATOM 734 N N . LYS A 1 99 ? -8.207 12.420 -4.779 1.00 96.31 99 LYS A N 1
ATOM 735 C CA . LYS A 1 99 ? -7.117 13.403 -4.901 1.00 96.31 99 LYS A CA 1
ATOM 736 C C . LYS A 1 99 ? -5.761 12.803 -4.542 1.00 96.31 99 LYS A C 1
ATOM 738 O O . LYS A 1 99 ? -4.763 13.095 -5.188 1.00 96.31 99 LYS A O 1
ATOM 743 N N . TRP A 1 100 ? -5.713 11.927 -3.538 1.00 97.31 100 TRP A N 1
ATOM 744 C CA . TRP A 1 100 ? -4.468 11.244 -3.195 1.00 97.31 100 TRP A CA 1
ATOM 745 C C . TRP A 1 100 ? -3.960 10.344 -4.329 1.00 97.31 100 TRP A C 1
ATOM 747 O O . TRP A 1 100 ? -2.762 10.331 -4.590 1.00 97.31 100 TRP A O 1
ATOM 757 N N . ILE A 1 101 ? -4.838 9.638 -5.052 1.00 96.31 101 ILE A N 1
ATOM 758 C CA . ILE A 1 101 ? -4.429 8.851 -6.228 1.00 96.31 101 ILE A CA 1
ATOM 759 C C . ILE A 1 101 ? -3.807 9.752 -7.303 1.00 96.31 101 ILE A C 1
ATOM 761 O O . ILE A 1 101 ? -2.800 9.368 -7.899 1.00 96.31 101 ILE A O 1
ATOM 765 N N . GLU A 1 102 ? -4.377 10.931 -7.555 1.00 96.38 102 GLU A N 1
ATOM 766 C CA . GLU A 1 102 ? -3.824 11.907 -8.504 1.00 96.38 102 GLU A CA 1
ATOM 767 C C . GLU A 1 102 ? -2.423 12.372 -8.076 1.00 96.38 102 GLU A C 1
ATOM 769 O O . GLU A 1 102 ? -1.495 12.352 -8.888 1.00 96.38 102 GLU A O 1
ATOM 774 N N . GLU A 1 103 ? -2.238 12.692 -6.789 1.00 97.25 103 GLU A N 1
ATOM 775 C CA . GLU A 1 103 ? -0.927 13.047 -6.227 1.00 97.25 103 GLU A CA 1
ATOM 776 C C . GLU A 1 103 ? 0.093 11.919 -6.398 1.00 97.25 103 GLU A C 1
ATOM 778 O O . GLU A 1 103 ? 1.217 12.167 -6.832 1.00 97.25 103 GLU A O 1
ATOM 783 N N . GLN A 1 104 ? -0.295 10.672 -6.106 1.00 97.25 104 GLN A N 1
ATOM 784 C CA . GLN A 1 104 ? 0.588 9.521 -6.280 1.00 97.25 104 GLN A CA 1
ATOM 785 C C . GLN A 1 104 ? 0.961 9.317 -7.750 1.00 97.25 104 GLN A C 1
ATOM 787 O O . GLN A 1 104 ? 2.133 9.107 -8.049 1.00 97.25 104 GLN A O 1
ATOM 792 N N . ARG A 1 105 ? 0.014 9.433 -8.689 1.00 95.12 105 ARG A N 1
ATOM 793 C CA . ARG A 1 105 ? 0.329 9.332 -10.124 1.00 95.12 105 ARG A CA 1
ATOM 794 C C . ARG A 1 105 ? 1.371 10.360 -10.529 1.00 95.12 105 ARG A C 1
ATOM 796 O O . ARG A 1 105 ? 2.392 9.978 -11.089 1.00 95.12 105 ARG A O 1
ATOM 803 N N . ALA A 1 106 ? 1.140 11.631 -10.207 1.00 96.94 106 ALA A N 1
ATOM 804 C CA . ALA A 1 106 ? 2.074 12.704 -10.533 1.00 96.94 106 ALA A CA 1
ATOM 805 C C . ALA A 1 106 ? 3.450 12.471 -9.888 1.00 96.94 106 ALA A C 1
ATOM 807 O O . ALA A 1 106 ? 4.482 12.632 -10.536 1.00 96.94 106 ALA A O 1
ATOM 808 N N . TYR A 1 107 ? 3.473 12.024 -8.630 1.00 96.38 107 TYR A N 1
ATOM 809 C CA . TYR A 1 107 ? 4.702 11.712 -7.909 1.00 96.38 107 TYR A CA 1
ATOM 810 C C . TYR A 1 107 ? 5.491 10.558 -8.551 1.00 96.38 107 TYR A C 1
ATOM 812 O O . TYR A 1 107 ? 6.718 10.623 -8.629 1.00 96.38 107 TYR A O 1
ATOM 820 N N . TRP A 1 108 ? 4.818 9.516 -9.039 1.00 96.12 108 TRP A N 1
ATOM 821 C CA . TRP A 1 108 ? 5.457 8.330 -9.619 1.00 96.12 108 TRP A CA 1
ATOM 822 C C . TRP A 1 108 ? 5.694 8.417 -11.139 1.00 96.12 108 TRP A C 1
ATOM 824 O O . TRP A 1 108 ? 6.246 7.483 -11.718 1.00 96.12 108 TRP A O 1
ATOM 834 N N . MET A 1 109 ? 5.355 9.539 -11.792 1.00 94.88 109 MET A N 1
ATOM 835 C CA . MET A 1 109 ? 5.724 9.799 -13.196 1.00 94.88 109 MET A CA 1
ATOM 836 C C . MET A 1 109 ? 7.240 9.953 -13.399 1.00 94.88 109 MET A C 1
ATOM 838 O O . MET A 1 109 ? 7.741 9.720 -14.501 1.00 94.88 109 MET A O 1
ATOM 842 N N . ASP A 1 110 ? 7.985 10.320 -12.352 1.00 97.12 110 ASP A N 1
ATOM 843 C CA . ASP A 1 110 ? 9.446 10.362 -12.392 1.00 97.12 110 ASP A CA 1
ATOM 844 C C . ASP A 1 110 ? 10.014 8.941 -12.554 1.00 97.12 110 ASP A C 1
ATOM 846 O O . ASP A 1 110 ? 9.996 8.116 -11.635 1.00 97.12 110 ASP A O 1
ATOM 850 N N . ARG A 1 111 ? 10.566 8.667 -13.741 1.00 95.12 111 ARG A N 1
ATOM 851 C CA . ARG A 1 111 ? 11.125 7.359 -14.109 1.00 95.12 111 ARG A CA 1
ATOM 852 C C . ARG A 1 111 ? 12.290 6.932 -13.225 1.00 95.12 111 ARG A C 1
ATOM 854 O O . ARG A 1 111 ? 12.416 5.742 -12.947 1.00 95.12 111 ARG A O 1
ATOM 861 N N . LYS A 1 112 ? 13.139 7.868 -12.791 1.00 97.00 112 LYS A N 1
ATOM 862 C CA . LYS A 1 112 ? 14.282 7.560 -11.925 1.00 97.00 112 LYS A CA 1
ATOM 863 C C . LYS A 1 112 ? 13.784 7.148 -10.546 1.00 97.00 112 LYS A C 1
ATOM 865 O O . LYS A 1 112 ? 14.262 6.163 -9.992 1.00 97.00 112 LYS A O 1
ATOM 870 N N . ARG A 1 113 ? 12.798 7.871 -10.017 1.00 95.75 113 ARG A N 1
ATOM 871 C CA . ARG A 1 113 ? 12.168 7.544 -8.736 1.00 95.75 113 ARG A CA 1
ATOM 872 C C . ARG A 1 113 ? 11.484 6.183 -8.775 1.00 95.75 113 ARG A C 1
ATOM 874 O O . ARG A 1 113 ? 11.724 5.362 -7.896 1.00 95.75 113 ARG A O 1
ATOM 881 N N . LEU A 1 114 ? 10.685 5.941 -9.812 1.00 95.94 114 LEU A N 1
ATOM 882 C CA . LEU A 1 114 ? 9.989 4.675 -9.996 1.00 95.94 114 LEU A CA 1
ATOM 883 C C . LEU A 1 114 ? 10.967 3.496 -10.089 1.00 95.94 114 LEU A C 1
ATOM 885 O O . LEU A 1 114 ? 10.761 2.473 -9.447 1.00 95.94 114 LEU A O 1
ATOM 889 N N . TYR A 1 115 ? 12.061 3.660 -10.836 1.00 95.56 115 TYR A N 1
ATOM 890 C CA . TYR A 1 115 ? 13.113 2.648 -10.927 1.00 95.56 115 TYR A CA 1
ATOM 891 C C . TYR A 1 115 ? 13.741 2.333 -9.560 1.00 95.56 115 TYR A C 1
ATOM 893 O O . TYR A 1 115 ? 13.905 1.165 -9.212 1.00 95.56 115 TYR A O 1
ATOM 901 N N . CYS A 1 116 ? 14.066 3.360 -8.767 1.00 96.81 116 CYS A N 1
ATOM 902 C CA . CYS A 1 116 ? 14.618 3.162 -7.427 1.00 96.81 116 CYS A CA 1
ATOM 903 C C . CYS A 1 116 ? 13.645 2.425 -6.495 1.00 96.81 116 CYS A C 1
ATOM 905 O O . CYS A 1 116 ? 14.090 1.572 -5.732 1.00 96.81 116 CYS A O 1
ATOM 907 N N . GLU A 1 117 ? 12.347 2.729 -6.565 1.00 96.12 117 GLU A N 1
ATOM 908 C CA . GLU A 1 117 ? 11.326 2.060 -5.749 1.00 96.12 117 GLU A CA 1
ATOM 909 C C . GLU A 1 117 ? 11.165 0.587 -6.128 1.00 96.12 117 GLU A C 1
ATOM 911 O O . GLU A 1 117 ? 11.170 -0.270 -5.250 1.00 96.12 117 GLU A O 1
ATOM 916 N N . ILE A 1 118 ? 11.110 0.274 -7.427 1.00 95.75 118 ILE A N 1
ATOM 917 C CA . ILE A 1 118 ? 11.053 -1.113 -7.909 1.00 95.75 118 ILE A CA 1
ATOM 918 C C . ILE A 1 118 ? 12.278 -1.892 -7.427 1.00 95.75 118 ILE A C 1
ATOM 920 O O . ILE A 1 118 ? 12.139 -2.972 -6.857 1.00 95.75 118 ILE A O 1
ATOM 924 N N . ARG A 1 119 ? 13.481 -1.322 -7.576 1.00 96.31 119 ARG A N 1
ATOM 925 C CA . ARG A 1 119 ? 14.710 -1.959 -7.087 1.00 96.31 119 ARG A CA 1
ATOM 926 C C . ARG A 1 119 ? 14.667 -2.181 -5.574 1.00 96.31 119 ARG A C 1
ATOM 928 O O . ARG A 1 119 ? 15.072 -3.233 -5.093 1.00 96.31 119 ARG A O 1
ATOM 935 N N . HIS A 1 120 ? 14.157 -1.210 -4.817 1.00 95.69 120 HIS A N 1
ATOM 936 C CA . HIS A 1 120 ? 14.000 -1.342 -3.372 1.00 95.69 120 HIS A CA 1
ATOM 937 C C . HIS A 1 120 ? 13.017 -2.465 -3.001 1.00 95.69 120 HIS A C 1
ATOM 939 O O . HIS A 1 120 ? 13.290 -3.227 -2.073 1.00 95.69 120 HIS A O 1
ATOM 945 N N . HIS A 1 121 ? 11.923 -2.616 -3.752 1.00 93.62 121 HIS A N 1
ATOM 946 C CA . HIS A 1 121 ? 10.980 -3.727 -3.616 1.00 93.62 121 HIS A CA 1
ATOM 947 C C . HIS A 1 121 ? 11.663 -5.084 -3.848 1.00 93.62 121 HIS A C 1
ATOM 949 O O . HIS A 1 121 ? 11.522 -5.987 -3.023 1.00 93.62 121 HIS A O 1
ATOM 955 N N . GLN A 1 122 ? 12.475 -5.198 -4.903 1.00 93.75 122 GLN A N 1
ATOM 956 C CA . GLN A 1 122 ? 13.235 -6.411 -5.231 1.00 93.75 122 GLN A CA 1
ATOM 957 C C . GLN A 1 122 ? 14.240 -6.776 -4.136 1.00 93.75 122 GLN A C 1
ATOM 959 O O . GLN A 1 122 ? 14.299 -7.923 -3.698 1.00 93.75 122 GLN A O 1
ATOM 964 N N . GLU A 1 123 ? 14.981 -5.792 -3.622 1.00 95.00 123 GLU A N 1
ATOM 965 C CA . GLU A 1 123 ? 15.891 -5.988 -2.489 1.00 95.00 123 GLU A CA 1
ATOM 966 C C . GLU A 1 123 ? 15.154 -6.495 -1.236 1.00 95.00 123 GLU A C 1
ATOM 968 O O . GLU A 1 123 ? 15.686 -7.329 -0.501 1.00 95.00 123 GLU A O 1
ATOM 973 N N . CYS A 1 124 ? 13.940 -5.998 -0.972 1.00 93.75 124 CYS A N 1
ATOM 974 C CA . CYS A 1 124 ? 13.112 -6.479 0.138 1.00 93.75 124 CYS A CA 1
ATOM 975 C C . CYS A 1 124 ? 12.616 -7.913 -0.110 1.00 93.75 124 CYS A C 1
ATOM 977 O O . CYS A 1 124 ? 12.673 -8.735 0.803 1.00 93.75 124 CYS A O 1
ATOM 979 N N . SER A 1 125 ? 12.197 -8.229 -1.340 1.00 91.12 125 SER A N 1
ATOM 980 C CA . SER A 1 125 ? 11.743 -9.565 -1.746 1.00 91.12 125 SER A CA 1
ATOM 981 C C . SER A 1 125 ? 12.837 -10.623 -1.566 1.00 91.12 125 SER A C 1
ATOM 983 O O . SER A 1 125 ? 12.596 -11.671 -0.965 1.00 91.12 125 SER A O 1
ATOM 985 N N . GLU A 1 126 ? 14.074 -10.331 -1.981 1.00 92.50 126 GLU A N 1
ATOM 986 C CA . GLU A 1 126 ? 15.200 -11.248 -1.766 1.00 92.50 126 GLU A CA 1
ATOM 987 C C . GLU A 1 126 ? 15.507 -11.443 -0.276 1.00 92.50 126 GLU A C 1
ATOM 989 O O . GLU A 1 126 ? 15.641 -12.575 0.192 1.00 92.50 126 GLU A O 1
ATOM 994 N N . LYS A 1 127 ? 15.513 -10.362 0.515 1.00 91.56 127 LYS A N 1
ATOM 995 C CA . LYS A 1 127 ? 15.693 -10.469 1.972 1.00 91.56 127 LYS A CA 1
ATOM 996 C C . LYS A 1 127 ? 14.586 -11.276 2.649 1.00 91.56 127 LYS A C 1
ATOM 998 O O . LYS A 1 127 ? 14.870 -11.997 3.603 1.00 91.56 127 LYS A O 1
ATOM 1003 N N . ALA A 1 128 ? 13.344 -11.177 2.177 1.00 87.94 128 ALA A N 1
ATOM 1004 C CA . ALA A 1 128 ? 12.224 -11.940 2.720 1.00 87.94 128 ALA A CA 1
ATOM 1005 C C . ALA A 1 128 ? 12.429 -13.453 2.548 1.00 87.94 128 ALA A C 1
ATOM 1007 O O . ALA A 1 128 ? 12.159 -14.217 3.478 1.00 87.94 128 ALA A O 1
ATOM 1008 N N . LYS A 1 129 ? 12.979 -13.886 1.404 1.00 86.19 129 LYS A N 1
ATOM 1009 C CA . LYS A 1 129 ? 13.332 -15.296 1.159 1.00 86.19 129 LYS A CA 1
ATOM 1010 C C . LYS A 1 129 ? 14.396 -15.796 2.136 1.00 86.19 129 LYS A C 1
ATOM 1012 O O . LYS A 1 129 ? 14.326 -16.939 2.579 1.00 86.19 129 LYS A O 1
ATOM 1017 N N . ASP A 1 130 ? 15.364 -14.954 2.487 1.00 76.00 130 ASP A N 1
ATOM 1018 C CA . ASP A 1 130 ? 16.420 -15.301 3.444 1.00 76.00 130 ASP A CA 1
ATOM 1019 C C . ASP A 1 130 ? 15.932 -15.299 4.896 1.00 76.00 130 ASP A C 1
ATOM 1021 O O . ASP A 1 130 ? 16.378 -16.119 5.700 1.00 76.00 130 ASP A O 1
ATOM 1025 N N . TRP A 1 131 ? 14.996 -14.410 5.235 1.00 61.59 131 TRP A N 1
ATOM 1026 C CA . TRP A 1 131 ? 14.380 -14.360 6.561 1.00 61.59 131 TRP A CA 1
ATOM 1027 C C . TRP A 1 131 ? 13.513 -15.595 6.829 1.00 61.59 131 TRP A C 1
ATOM 1029 O O . TRP A 1 131 ? 13.603 -16.186 7.901 1.00 61.59 131 TRP A O 1
ATOM 1039 N N . GLY A 1 132 ? 12.743 -16.042 5.832 1.00 59.94 132 GLY A N 1
ATOM 1040 C CA . GLY A 1 132 ? 11.922 -17.254 5.923 1.00 59.94 132 GLY A CA 1
ATOM 1041 C C . GLY A 1 132 ? 12.719 -18.558 6.058 1.00 59.94 132 GLY A C 1
ATOM 1042 O O . GLY A 1 132 ? 12.162 -19.560 6.484 1.00 59.94 132 GLY A O 1
ATOM 1043 N N . LYS A 1 133 ? 14.022 -18.555 5.739 1.00 55.25 133 LYS A N 1
ATOM 1044 C CA . LYS A 1 133 ? 14.930 -19.701 5.952 1.00 55.25 133 LYS A CA 1
ATOM 1045 C C . LYS A 1 133 ? 15.550 -19.740 7.353 1.00 55.25 133 LYS A C 1
ATOM 1047 O O . LYS A 1 133 ? 16.194 -20.728 7.695 1.00 55.25 133 LYS A O 1
ATOM 1052 N N . LYS A 1 134 ? 15.433 -18.655 8.127 1.00 48.09 134 LYS A N 1
ATOM 1053 C CA . LYS A 1 134 ? 16.007 -18.509 9.477 1.00 48.09 134 LYS A CA 1
ATOM 1054 C C . LYS A 1 134 ? 14.966 -18.623 10.598 1.00 48.09 134 LYS A C 1
ATOM 1056 O O . LYS A 1 134 ? 15.354 -18.523 11.760 1.00 48.09 134 LYS A O 1
ATOM 1061 N N . ALA A 1 135 ? 13.688 -18.780 10.248 1.00 44.56 135 ALA A N 1
ATOM 1062 C CA . ALA A 1 135 ? 12.566 -18.953 11.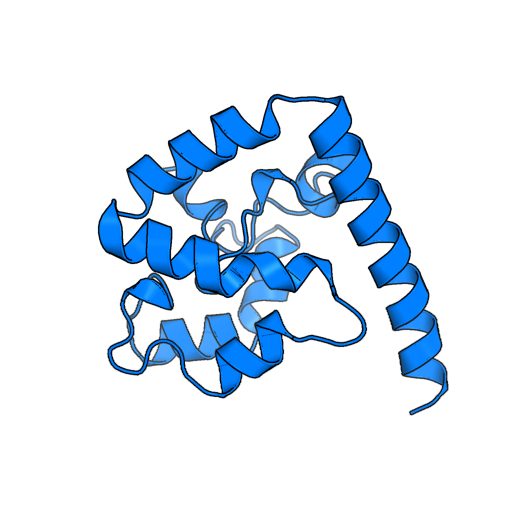168 1.00 44.56 135 ALA A CA 1
ATOM 1063 C C . ALA A 1 135 ? 12.179 -20.430 11.301 1.00 44.56 135 ALA A C 1
ATOM 1065 O O . ALA A 1 135 ? 12.280 -21.151 10.283 1.00 44.56 135 ALA A O 1
#

Radius of gyration: 14.46 Å; chains: 1; bounding box: 33×35×32 Å